Protein AF-A0A0Q6U2S0-F1 (afdb_monomer_lite)

Radius of gyration: 15.91 Å; chains: 1; bounding box: 42×28×49 Å

Sequence (77 aa):
MSDRAPAIVAKLDVLAANETLELLMDGEPGSLEALLNVHRPGLFSWQSVERGPDLWRARVTRLGSARGTCCGACGGA

pLDDT: mean 70.0, std 11.86, range [43.75, 86.5]

Foldseek 3Di:
DPPPLVVVVVVVVPDDAFDKDKDKDQDDCVVSVVVCCVVPNPQKDWDFPDDDNGITIIMITGHRPPPPPPPDDDDDD

Secondary structure (DSSP, 8-state):
--TTHHHHHHHHHHSPTT-EEEEEESS-THHHHHHHHHHSTTSEEEEEEEE-SS-EEEEEEE----TT---------

Structure (mmCIF, N/CA/C/O backbone):
data_AF-A0A0Q6U2S0-F1
#
_entry.id   AF-A0A0Q6U2S0-F1
#
loop_
_atom_site.group_PDB
_atom_site.id
_atom_site.type_symbol
_atom_site.label_atom_id
_atom_site.label_alt_id
_atom_site.label_comp_id
_atom_site.label_asym_id
_atom_site.label_entity_id
_atom_site.label_seq_id
_atom_site.pdbx_PDB_ins_code
_atom_site.Cartn_x
_atom_site.Cartn_y
_atom_site.Cartn_z
_atom_site.occupancy
_atom_site.B_iso_or_equiv
_atom_site.auth_seq_id
_atom_site.auth_comp_id
_atom_site.auth_asym_id
_atom_site.auth_atom_id
_atom_site.pdbx_PDB_model_num
ATOM 1 N N . MET A 1 1 ? -5.567 3.602 -24.775 1.00 43.75 1 MET A N 1
ATOM 2 C CA . MET A 1 1 ? -6.274 3.391 -23.494 1.00 43.75 1 MET A CA 1
ATOM 3 C C . MET A 1 1 ? -5.873 2.025 -22.960 1.00 43.75 1 MET A C 1
ATOM 5 O O . MET A 1 1 ? -6.426 1.029 -23.403 1.00 43.75 1 MET A O 1
ATOM 9 N N . SER A 1 2 ? -4.861 1.960 -22.092 1.00 45.84 2 SER A N 1
ATOM 10 C CA . SER A 1 2 ? -4.400 0.688 -21.518 1.00 45.84 2 SER A CA 1
ATOM 11 C C . SER A 1 2 ? -5.155 0.414 -20.221 1.00 45.84 2 SER A C 1
ATOM 13 O O . SER A 1 2 ? -4.717 0.806 -19.142 1.00 45.84 2 SER A O 1
ATOM 15 N N . ASP A 1 3 ? -6.308 -0.238 -20.344 1.00 50.06 3 ASP A N 1
ATOM 16 C CA . ASP A 1 3 ? -7.220 -0.553 -19.239 1.00 50.06 3 ASP A CA 1
ATOM 17 C C . ASP A 1 3 ? -6.700 -1.711 -18.359 1.00 50.06 3 ASP A C 1
ATOM 19 O O . ASP A 1 3 ? -7.276 -2.791 -18.282 1.00 50.06 3 ASP A O 1
ATOM 23 N N . ARG A 1 4 ? -5.536 -1.520 -17.723 1.00 54.38 4 ARG A N 1
ATOM 24 C CA . ARG A 1 4 ? -4.969 -2.473 -16.744 1.00 54.38 4 ARG A CA 1
ATOM 25 C C . ARG A 1 4 ? -5.241 -2.073 -15.294 1.00 54.38 4 ARG A C 1
ATOM 27 O O . ARG A 1 4 ? -5.322 -2.941 -14.428 1.00 54.38 4 ARG A O 1
ATOM 34 N N . ALA A 1 5 ? -5.426 -0.778 -15.033 1.00 57.22 5 ALA A N 1
ATOM 35 C CA . ALA A 1 5 ? -5.674 -0.245 -13.695 1.00 57.22 5 ALA A CA 1
ATOM 36 C C . ALA A 1 5 ? -6.918 -0.838 -12.986 1.00 57.22 5 ALA A C 1
ATOM 38 O O . ALA A 1 5 ? -6.769 -1.253 -11.832 1.00 57.22 5 ALA A O 1
ATOM 39 N N . PRO A 1 6 ? -8.117 -0.950 -13.606 1.00 57.72 6 PRO A N 1
ATOM 40 C CA . PRO A 1 6 ? -9.301 -1.393 -12.865 1.00 57.72 6 PRO A CA 1
ATOM 41 C C . PRO A 1 6 ? -9.222 -2.861 -12.425 1.00 57.72 6 PRO A C 1
ATOM 43 O O . PRO A 1 6 ? -9.653 -3.187 -11.322 1.00 57.72 6 PRO A O 1
ATOM 46 N N . ALA A 1 7 ? -8.607 -3.740 -13.224 1.00 61.59 7 ALA A N 1
ATOM 47 C CA . ALA A 1 7 ? -8.438 -5.154 -12.873 1.00 61.59 7 ALA A CA 1
ATOM 48 C C . ALA A 1 7 ? -7.523 -5.363 -11.649 1.00 61.59 7 ALA A C 1
ATOM 50 O O . ALA A 1 7 ? -7.735 -6.283 -10.855 1.00 61.59 7 ALA A O 1
ATOM 51 N N . ILE A 1 8 ? -6.517 -4.500 -11.483 1.00 63.81 8 ILE A N 1
ATOM 52 C CA . ILE A 1 8 ? -5.599 -4.520 -10.340 1.00 63.81 8 ILE A CA 1
ATOM 53 C C . ILE A 1 8 ? -6.309 -4.011 -9.080 1.00 63.81 8 ILE A C 1
ATOM 55 O O . ILE A 1 8 ? -6.286 -4.685 -8.051 1.00 63.81 8 ILE A O 1
ATOM 59 N N . VAL A 1 9 ? -6.997 -2.867 -9.171 1.00 63.59 9 VAL A N 1
ATOM 60 C CA . VAL A 1 9 ? -7.762 -2.293 -8.050 1.00 63.59 9 VAL A CA 1
ATOM 61 C C . VAL A 1 9 ? -8.871 -3.244 -7.591 1.00 63.59 9 VAL A C 1
ATOM 63 O O . VAL A 1 9 ? -9.036 -3.441 -6.391 1.00 63.59 9 VAL A O 1
ATOM 66 N N . ALA A 1 10 ? -9.576 -3.902 -8.518 1.00 65.56 10 ALA A N 1
ATOM 67 C CA . ALA A 1 10 ? -10.592 -4.897 -8.183 1.00 65.56 10 ALA A CA 1
ATOM 68 C C . ALA A 1 10 ? -10.011 -6.069 -7.377 1.00 65.56 10 ALA A C 1
ATOM 70 O O . ALA A 1 10 ? -10.578 -6.426 -6.350 1.00 65.56 10 ALA A O 1
ATOM 71 N N . LYS A 1 11 ? -8.855 -6.626 -7.778 1.00 67.56 11 LYS A N 1
ATOM 72 C CA . LYS A 1 11 ? -8.168 -7.684 -7.013 1.00 67.56 11 LYS A CA 1
ATOM 73 C C . LYS A 1 11 ? -7.723 -7.214 -5.626 1.00 67.56 11 LYS A C 1
ATOM 75 O O . LYS A 1 11 ? -7.894 -7.955 -4.664 1.00 67.56 11 LYS A O 1
ATOM 80 N N . LEU A 1 12 ? -7.198 -5.991 -5.517 1.00 66.31 12 LEU A N 1
ATOM 81 C CA . LEU A 1 12 ? -6.806 -5.380 -4.240 1.00 66.31 12 LEU A CA 1
ATOM 82 C C . LEU A 1 12 ? -8.007 -5.151 -3.301 1.00 66.31 12 LEU A C 1
ATOM 84 O O . LEU A 1 12 ? -7.847 -5.201 -2.082 1.00 66.31 12 LEU A O 1
ATOM 88 N N . ASP A 1 13 ? -9.211 -4.925 -3.841 1.00 63.81 13 ASP A N 1
ATOM 89 C CA . ASP A 1 13 ? -10.430 -4.727 -3.046 1.00 63.81 13 ASP A CA 1
ATOM 90 C C . ASP A 1 13 ? -10.991 -6.046 -2.463 1.00 63.81 13 ASP A C 1
ATOM 92 O O . ASP A 1 13 ? -11.680 -6.010 -1.443 1.00 63.81 13 ASP A O 1
ATOM 96 N N . VAL A 1 14 ? -10.631 -7.215 -3.018 1.00 68.56 14 VAL A N 1
ATOM 97 C CA . VAL A 1 14 ? -10.993 -8.538 -2.452 1.00 68.56 14 VAL A CA 1
ATOM 98 C C . VAL A 1 14 ? -10.061 -8.977 -1.310 1.00 68.56 14 VAL A C 1
ATOM 100 O O . VAL A 1 14 ? -10.456 -9.816 -0.504 1.00 68.56 14 VAL A O 1
ATOM 103 N N . LEU A 1 15 ? -8.845 -8.421 -1.217 1.00 68.88 15 LEU A N 1
ATOM 104 C CA . LEU A 1 15 ? -7.843 -8.832 -0.222 1.00 68.88 15 LEU A CA 1
ATOM 105 C C . LEU A 1 1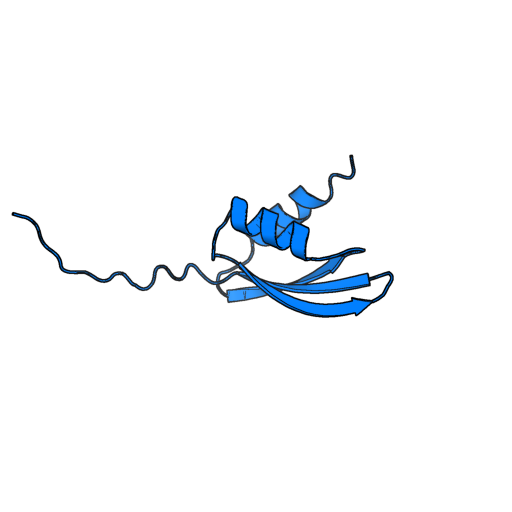5 ? -8.341 -8.675 1.223 1.00 68.88 15 LEU A C 1
ATOM 107 O O . LEU A 1 15 ? -9.056 -7.723 1.551 1.00 68.88 15 LEU A O 1
ATOM 111 N N . ALA A 1 16 ? -7.916 -9.558 2.119 1.00 66.62 16 ALA A N 1
ATOM 112 C CA . ALA A 1 16 ? -8.287 -9.496 3.527 1.00 66.62 16 ALA A CA 1
ATOM 113 C C . ALA A 1 16 ? -7.635 -8.311 4.274 1.00 66.62 16 ALA A C 1
ATOM 115 O O . ALA A 1 16 ? -6.652 -7.700 3.851 1.00 66.62 16 ALA A O 1
ATOM 116 N N . ALA A 1 17 ? -8.189 -7.979 5.440 1.00 71.62 17 ALA A N 1
ATOM 117 C CA . ALA A 1 17 ? -7.594 -7.025 6.370 1.00 71.62 17 ALA A CA 1
ATOM 118 C C . ALA A 1 17 ? -6.215 -7.517 6.864 1.00 71.62 17 ALA A C 1
ATOM 120 O O . ALA A 1 17 ? -6.125 -8.600 7.437 1.00 71.62 17 ALA A O 1
ATOM 121 N N . ASN A 1 18 ? -5.175 -6.688 6.714 1.00 75.25 18 ASN A N 1
ATOM 122 C CA . ASN A 1 18 ? -3.749 -6.991 6.943 1.00 75.25 18 ASN A CA 1
ATOM 123 C C . ASN A 1 18 ? -3.088 -7.897 5.889 1.00 75.25 18 ASN A C 1
ATOM 125 O O . ASN A 1 18 ? -1.923 -8.269 6.039 1.00 75.25 18 ASN A O 1
ATOM 129 N N . GLU A 1 19 ? -3.782 -8.222 4.799 1.00 79.88 19 GLU A N 1
ATOM 130 C CA . GLU A 1 19 ? -3.184 -8.966 3.696 1.00 79.88 19 GLU A CA 1
ATOM 131 C C . GLU A 1 19 ? -2.231 -8.081 2.881 1.00 79.88 19 GLU A C 1
ATOM 133 O O . GLU A 1 19 ? -2.428 -6.870 2.737 1.00 79.88 19 GLU A O 1
ATOM 138 N N . THR A 1 20 ? -1.162 -8.689 2.372 1.00 81.12 20 THR A N 1
ATOM 139 C CA . THR A 1 20 ? -0.080 -8.001 1.662 1.00 81.12 20 THR A CA 1
ATOM 140 C C . THR A 1 20 ? 0.139 -8.640 0.301 1.00 81.12 20 THR A C 1
ATOM 142 O O . THR A 1 20 ? 0.325 -9.850 0.206 1.00 81.12 20 THR A O 1
ATOM 145 N N . LEU A 1 21 ? 0.153 -7.814 -0.742 1.00 81.38 21 LEU A N 1
ATOM 146 C CA . LEU A 1 21 ? 0.362 -8.210 -2.129 1.00 81.38 21 LEU A CA 1
ATOM 147 C C . LEU A 1 21 ? 1.621 -7.532 -2.680 1.00 81.38 21 LEU A C 1
ATOM 149 O O . LEU A 1 21 ? 1.874 -6.358 -2.410 1.00 81.38 21 LEU A O 1
ATOM 153 N N . GLU A 1 22 ? 2.396 -8.248 -3.490 1.00 84.12 22 GLU A N 1
ATOM 154 C CA . GLU A 1 22 ? 3.472 -7.657 -4.287 1.00 84.12 22 GLU A CA 1
ATOM 155 C C . GLU A 1 22 ? 2.976 -7.375 -5.706 1.00 84.12 22 GLU A C 1
ATOM 157 O O . GLU A 1 22 ? 2.500 -8.261 -6.415 1.00 84.12 22 GLU A O 1
ATOM 162 N N . LEU A 1 23 ? 3.082 -6.112 -6.102 1.00 79.25 23 LEU A N 1
ATOM 163 C CA . LEU A 1 23 ? 2.724 -5.591 -7.407 1.00 79.25 23 LEU A CA 1
ATOM 164 C C . LEU A 1 23 ? 4.004 -5.378 -8.212 1.00 79.25 23 LEU A C 1
ATOM 166 O O . LEU A 1 23 ? 4.831 -4.544 -7.843 1.00 79.25 23 LEU A O 1
ATOM 170 N N . LEU A 1 24 ? 4.160 -6.118 -9.309 1.00 81.31 24 LEU A N 1
ATOM 171 C CA . LEU A 1 24 ? 5.163 -5.817 -10.326 1.00 81.31 24 LEU A CA 1
ATOM 172 C C . LEU A 1 24 ? 4.503 -5.005 -11.442 1.00 81.31 24 LEU A C 1
ATOM 174 O O . LEU A 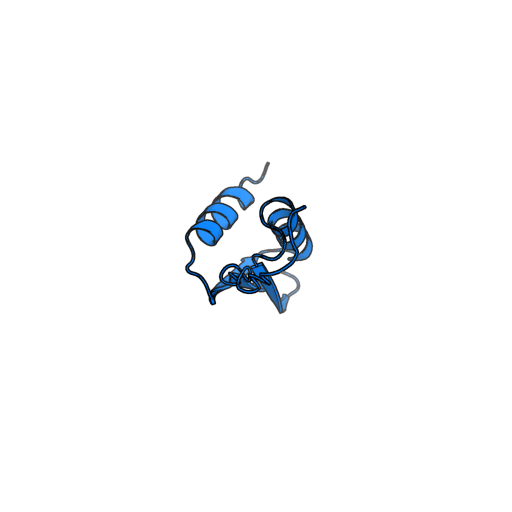1 24 ? 3.457 -5.402 -11.960 1.00 81.31 24 LEU A O 1
ATOM 178 N N . MET A 1 25 ? 5.104 -3.869 -11.785 1.00 73.25 25 MET A N 1
ATOM 179 C CA . MET A 1 25 ? 4.611 -2.929 -12.793 1.00 73.25 25 MET A CA 1
ATOM 180 C C . MET A 1 25 ? 5.763 -2.448 -13.678 1.00 73.25 25 MET A C 1
ATOM 182 O O . MET A 1 25 ? 6.892 -2.328 -13.214 1.00 73.25 25 MET A O 1
ATOM 186 N N . ASP A 1 26 ? 5.471 -2.086 -14.922 1.00 76.94 26 ASP A N 1
ATOM 187 C CA . ASP A 1 26 ? 6.411 -1.484 -15.879 1.00 76.94 26 ASP A CA 1
ATOM 188 C C . ASP A 1 26 ? 6.643 0.035 -15.669 1.00 76.94 26 ASP A C 1
ATOM 190 O O . ASP A 1 26 ? 7.135 0.724 -16.558 1.00 76.94 26 ASP A O 1
ATOM 194 N N . GLY A 1 27 ? 6.297 0.591 -14.499 1.00 73.50 27 GLY A N 1
ATOM 195 C CA . GLY A 1 27 ? 6.399 2.031 -14.235 1.00 73.50 27 GLY A CA 1
ATOM 196 C C . GLY A 1 27 ? 6.192 2.436 -12.773 1.00 73.50 27 GLY A C 1
ATOM 197 O O . GLY A 1 27 ? 6.008 1.595 -11.895 1.00 73.50 27 GLY A O 1
ATOM 198 N N . GLU A 1 28 ? 6.232 3.746 -12.509 1.00 70.06 28 GLU A N 1
ATOM 199 C CA . GLU A 1 28 ? 6.263 4.295 -11.147 1.00 70.06 28 GLU A CA 1
ATOM 200 C C . GLU A 1 28 ? 4.986 4.016 -10.315 1.00 70.06 28 GLU A C 1
ATOM 202 O O . GLU A 1 28 ? 3.868 4.236 -10.793 1.00 70.06 28 GLU A O 1
ATOM 207 N N . PRO A 1 29 ? 5.118 3.614 -9.033 1.00 69.31 29 PRO A N 1
ATOM 208 C CA . PRO A 1 29 ? 3.978 3.297 -8.168 1.00 69.31 29 PRO A CA 1
ATOM 209 C C . PRO A 1 29 ? 3.154 4.512 -7.723 1.00 69.31 29 PRO A C 1
ATOM 211 O O . PRO A 1 29 ? 1.976 4.346 -7.403 1.00 69.31 29 PRO A O 1
ATOM 214 N N . GLY A 1 30 ? 3.717 5.728 -7.740 1.00 71.81 30 GLY A N 1
ATOM 215 C CA . GLY A 1 30 ? 3.059 6.928 -7.206 1.00 71.81 30 GLY A CA 1
ATOM 216 C C . GLY A 1 30 ? 1.698 7.243 -7.843 1.00 71.81 30 GLY A C 1
ATOM 217 O O . GLY A 1 30 ? 0.778 7.687 -7.158 1.00 71.81 30 GLY A O 1
ATOM 218 N N . SER A 1 31 ? 1.512 6.946 -9.136 1.00 73.75 31 SER A N 1
ATOM 219 C CA . SER A 1 31 ? 0.211 7.128 -9.799 1.00 73.75 31 SER A CA 1
ATOM 220 C C . SER A 1 31 ? -0.863 6.154 -9.299 1.00 73.75 31 SER A C 1
ATOM 222 O O . SER A 1 31 ? -2.035 6.526 -9.228 1.00 73.75 31 SER A O 1
ATOM 224 N N . LEU A 1 32 ? -0.487 4.920 -8.940 1.00 75.12 32 LEU A N 1
ATOM 225 C CA . LEU A 1 32 ? -1.434 3.919 -8.443 1.00 75.12 3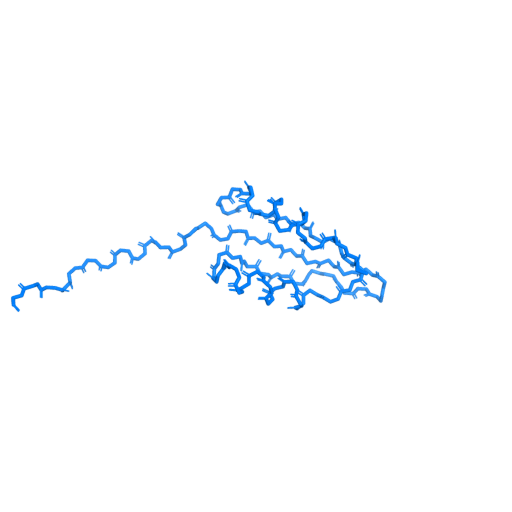2 LEU A CA 1
ATOM 226 C C . LEU A 1 32 ? -1.725 4.115 -6.947 1.00 75.12 32 LEU A C 1
ATOM 228 O O . LEU A 1 32 ? -2.866 3.925 -6.527 1.00 75.12 32 LEU A O 1
ATOM 232 N N . GLU A 1 33 ? -0.741 4.585 -6.172 1.00 78.19 33 GLU A N 1
ATOM 233 C CA . GLU A 1 33 ? -0.935 5.056 -4.794 1.00 78.19 33 GLU A CA 1
ATOM 234 C C . GLU A 1 33 ? -1.947 6.206 -4.740 1.00 78.19 33 GLU A C 1
ATOM 236 O O . GLU A 1 33 ? -2.937 6.115 -4.012 1.00 78.19 33 GLU A O 1
ATOM 241 N N . ALA A 1 34 ? -1.758 7.250 -5.556 1.00 79.69 34 ALA A N 1
ATOM 242 C CA . ALA A 1 34 ? -2.670 8.390 -5.609 1.00 79.69 34 ALA A CA 1
ATOM 243 C C . ALA A 1 34 ? -4.103 7.970 -5.986 1.00 79.69 34 ALA A C 1
ATOM 245 O O . ALA A 1 34 ? -5.060 8.396 -5.338 1.00 79.69 34 ALA A O 1
ATOM 246 N N . LEU A 1 35 ? -4.259 7.085 -6.980 1.00 77.38 35 LEU A N 1
ATOM 247 C CA . LEU A 1 35 ? -5.558 6.538 -7.385 1.00 77.38 35 LEU A CA 1
ATOM 248 C C . LEU A 1 35 ? -6.243 5.773 -6.237 1.00 77.38 35 LEU A C 1
ATOM 250 O O . LEU A 1 35 ? -7.425 5.988 -5.957 1.00 77.38 35 LEU A O 1
ATOM 254 N N . LEU A 1 36 ? -5.506 4.902 -5.543 1.00 74.88 36 LEU A N 1
ATOM 255 C CA . LEU A 1 36 ? -6.034 4.158 -4.399 1.00 74.88 36 LEU A CA 1
ATOM 256 C C . LEU A 1 36 ? -6.336 5.068 -3.206 1.00 74.88 36 LEU A C 1
ATOM 258 O O . LEU A 1 36 ? -7.347 4.851 -2.546 1.00 74.88 36 LEU A O 1
ATOM 262 N N . ASN A 1 37 ? -5.566 6.131 -2.977 1.00 76.56 37 ASN A N 1
ATOM 263 C CA . ASN A 1 37 ? -5.876 7.121 -1.948 1.00 76.56 37 ASN A CA 1
ATOM 264 C C . ASN A 1 37 ? -7.141 7.940 -2.282 1.00 76.56 37 ASN A C 1
ATOM 266 O O . ASN A 1 37 ? -7.935 8.220 -1.388 1.00 76.56 37 ASN A O 1
ATOM 270 N N . VAL A 1 38 ? -7.389 8.257 -3.560 1.00 79.62 38 VAL A N 1
ATOM 271 C CA . VAL A 1 38 ? -8.634 8.909 -4.019 1.00 79.62 38 VAL A CA 1
ATOM 272 C C . VAL A 1 38 ? -9.856 8.004 -3.820 1.00 79.62 38 VAL A C 1
ATOM 274 O O . VAL A 1 38 ? -10.894 8.466 -3.352 1.00 79.62 38 VAL A O 1
ATOM 277 N N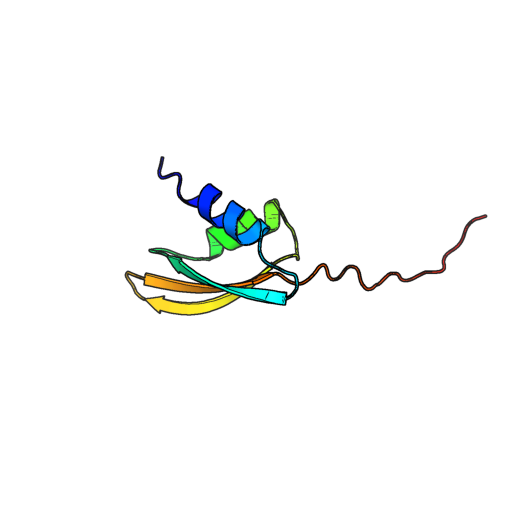 . HIS A 1 39 ? -9.755 6.708 -4.134 1.00 74.50 39 HIS A N 1
ATOM 278 C CA . HIS A 1 39 ? -10.881 5.776 -3.986 1.00 74.50 39 HIS A CA 1
ATOM 279 C C . HIS A 1 39 ? -11.063 5.211 -2.565 1.00 74.50 39 HIS A C 1
ATOM 281 O O . HIS A 1 39 ? -12.163 4.755 -2.227 1.00 74.50 39 HIS A O 1
ATOM 287 N N . ARG A 1 40 ? -9.987 5.135 -1.772 1.00 72.31 40 ARG A N 1
ATOM 288 C CA . ARG A 1 40 ? -9.869 4.378 -0.510 1.00 72.31 40 ARG A CA 1
ATOM 289 C C . ARG A 1 40 ? -8.802 5.008 0.420 1.00 72.31 40 ARG A C 1
ATOM 291 O O . ARG A 1 40 ? -7.797 4.357 0.725 1.00 72.31 40 ARG A O 1
ATOM 298 N N . PRO A 1 41 ? -8.996 6.250 0.901 1.00 75.12 41 PRO A N 1
ATOM 299 C CA . PRO A 1 41 ? -7.982 6.962 1.679 1.00 75.12 41 PRO A CA 1
ATOM 300 C C . PRO A 1 41 ? -7.597 6.208 2.959 1.00 75.12 41 PRO A C 1
ATOM 302 O O . PRO A 1 41 ? -8.463 5.757 3.714 1.00 75.12 41 PRO A O 1
ATOM 305 N N . GLY A 1 42 ? -6.289 6.056 3.193 1.00 74.19 42 GLY A N 1
ATOM 306 C CA . GLY A 1 42 ? -5.727 5.422 4.395 1.00 74.19 42 GLY A CA 1
ATOM 307 C C . GLY A 1 42 ? -6.023 3.924 4.585 1.00 74.19 42 GLY A C 1
ATOM 308 O O . GLY A 1 42 ? -5.753 3.393 5.659 1.00 74.19 42 GLY A O 1
ATOM 309 N N . LEU A 1 43 ? -6.581 3.230 3.584 1.00 76.50 43 LEU A N 1
ATOM 310 C CA . LEU A 1 43 ? -6.892 1.789 3.655 1.00 76.50 43 LEU A CA 1
ATOM 311 C C . LEU A 1 43 ? -5.781 0.881 3.109 1.00 76.50 43 LEU A C 1
ATOM 313 O O . LEU A 1 43 ? -5.843 -0.337 3.274 1.00 76.50 43 LEU A O 1
ATOM 317 N N . PHE A 1 44 ? -4.768 1.451 2.460 1.00 79.25 44 PHE A N 1
ATOM 318 C CA . PHE A 1 44 ? -3.663 0.713 1.858 1.00 79.25 44 PHE A CA 1
ATOM 319 C C . PHE A 1 44 ? -2.340 1.400 2.194 1.00 79.25 44 PHE A C 1
ATOM 321 O O . PHE A 1 44 ? -2.214 2.613 2.052 1.00 79.25 44 PHE A O 1
ATOM 328 N N . SER A 1 45 ? -1.370 0.610 2.647 1.00 82.44 45 SER A N 1
ATOM 329 C CA . SER A 1 45 ? 0.017 1.017 2.853 1.00 82.44 45 SER A CA 1
ATOM 330 C C . SER A 1 45 ? 0.851 0.616 1.644 1.00 82.44 45 SER A C 1
ATOM 332 O O . SER A 1 45 ? 0.628 -0.453 1.070 1.00 82.44 45 SER A O 1
ATOM 334 N N . TRP A 1 46 ? 1.818 1.456 1.292 1.00 84.06 46 TRP A N 1
ATOM 335 C CA . TRP A 1 46 ? 2.676 1.303 0.125 1.00 84.06 46 TRP A CA 1
ATOM 336 C C . TRP A 1 46 ? 4.143 1.255 0.535 1.00 84.06 46 TRP A C 1
ATOM 338 O O . TRP A 1 46 ? 4.619 2.080 1.313 1.00 84.06 46 TRP A O 1
ATOM 348 N N . GLN A 1 47 ? 4.871 0.282 -0.005 1.00 85.00 47 GLN A N 1
ATOM 349 C CA . GLN A 1 47 ? 6.302 0.126 0.212 1.00 85.00 47 GLN A CA 1
ATOM 350 C C . GLN A 1 47 ? 6.995 -0.194 -1.114 1.00 85.00 47 GLN A C 1
ATOM 352 O O . GLN A 1 47 ? 6.812 -1.267 -1.686 1.00 85.00 47 GLN A O 1
ATOM 357 N N . SER A 1 48 ? 7.829 0.725 -1.594 1.00 82.75 48 SER A N 1
ATOM 358 C CA . SER A 1 48 ? 8.696 0.502 -2.754 1.00 82.75 48 SER A CA 1
ATOM 359 C C . SER A 1 48 ? 9.811 -0.477 -2.381 1.00 82.75 48 SER A C 1
ATOM 361 O O . SER A 1 48 ? 10.728 -0.114 -1.646 1.00 82.75 48 SER A O 1
ATOM 363 N N . VAL A 1 49 ? 9.726 -1.719 -2.866 1.00 83.31 49 VAL A N 1
ATOM 364 C CA . VAL A 1 49 ? 10.702 -2.785 -2.575 1.00 83.31 49 VAL A CA 1
ATOM 365 C C . VAL A 1 49 ? 11.827 -2.783 -3.607 1.00 83.31 49 VAL A C 1
ATOM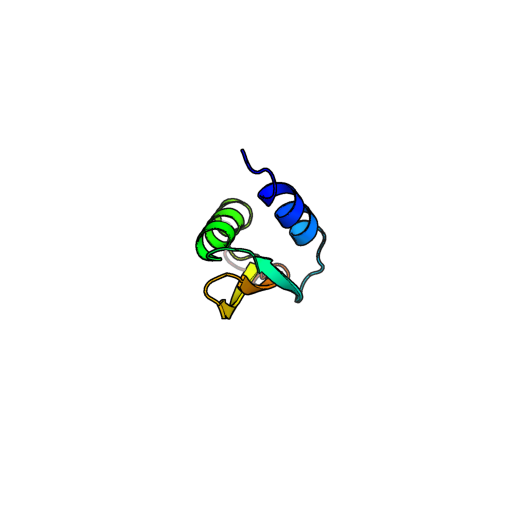 367 O O . VAL A 1 49 ? 12.990 -2.943 -3.249 1.00 83.31 49 VAL A O 1
ATOM 370 N N . GLU A 1 50 ? 11.498 -2.573 -4.883 1.00 77.50 50 GLU A N 1
ATOM 371 C CA . GLU A 1 50 ? 12.457 -2.652 -5.987 1.00 77.50 50 GLU A CA 1
ATOM 372 C C . GLU A 1 50 ? 12.165 -1.592 -7.048 1.00 77.50 50 GLU A C 1
ATOM 374 O O . GLU A 1 50 ? 11.006 -1.322 -7.372 1.00 77.50 50 GLU A O 1
ATOM 379 N N . ARG A 1 51 ? 13.227 -0.985 -7.581 1.00 77.88 51 ARG A N 1
ATOM 380 C CA . ARG A 1 51 ? 13.169 0.092 -8.577 1.00 77.88 51 ARG A CA 1
ATOM 381 C C . ARG A 1 51 ? 14.148 -0.224 -9.703 1.00 77.88 51 ARG A C 1
ATOM 383 O O . ARG A 1 51 ? 15.311 0.167 -9.634 1.00 77.88 51 ARG A O 1
ATOM 390 N N . GLY A 1 52 ? 13.698 -0.994 -10.687 1.00 71.88 52 GLY A N 1
ATOM 391 C CA . GLY A 1 52 ? 14.434 -1.253 -11.921 1.00 71.88 52 GLY A CA 1
ATOM 392 C C . GLY A 1 52 ? 14.080 -0.242 -13.021 1.00 71.88 52 GLY A C 1
ATOM 393 O O . GLY A 1 52 ? 13.061 0.440 -12.921 1.00 71.88 52 GLY A O 1
ATOM 394 N N . PRO A 1 53 ? 14.898 -0.139 -14.083 1.00 68.69 53 PRO A N 1
ATOM 395 C CA . PRO A 1 53 ? 14.586 0.705 -15.239 1.00 68.69 53 PRO A CA 1
ATOM 396 C C . PRO A 1 53 ? 13.350 0.215 -16.017 1.00 68.69 53 PRO A C 1
ATOM 398 O O . PRO A 1 53 ? 12.579 1.042 -16.489 1.00 68.69 53 PRO A O 1
ATOM 401 N N . ASP A 1 54 ? 13.135 -1.104 -16.085 1.00 75.75 54 ASP A N 1
ATOM 402 C CA . ASP A 1 54 ? 12.031 -1.742 -16.826 1.00 75.75 54 ASP A CA 1
ATOM 403 C C . ASP A 1 54 ? 10.936 -2.343 -15.922 1.00 75.75 54 ASP A C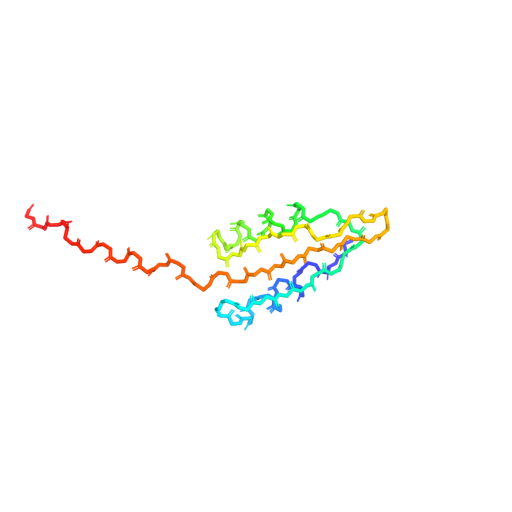 1
ATOM 405 O O . ASP A 1 54 ? 9.821 -2.597 -16.375 1.00 75.75 54 ASP A O 1
ATOM 409 N N . LEU A 1 55 ? 11.242 -2.609 -14.645 1.00 79.12 55 LEU A N 1
ATOM 410 C CA . LEU A 1 55 ? 10.332 -3.256 -13.692 1.00 79.12 55 LEU A CA 1
ATOM 411 C C . LEU A 1 55 ? 10.435 -2.625 -12.301 1.00 79.12 55 LEU A C 1
ATOM 413 O O . LEU A 1 55 ? 11.512 -2.517 -11.716 1.00 79.12 55 LEU A O 1
ATOM 417 N N . TRP A 1 56 ? 9.281 -2.267 -11.751 1.00 85.62 56 TRP A N 1
ATOM 418 C CA . TRP A 1 56 ? 9.097 -1.710 -10.417 1.00 85.62 56 TRP A CA 1
ATOM 419 C C . TRP A 1 56 ? 8.303 -2.689 -9.562 1.00 85.62 56 TRP A C 1
ATOM 421 O O . TRP A 1 56 ? 7.274 -3.206 -10.000 1.00 85.62 56 TRP A O 1
ATOM 431 N N . ARG A 1 57 ? 8.755 -2.923 -8.326 1.00 84.75 57 ARG A N 1
ATOM 432 C CA . ARG A 1 57 ? 8.059 -3.775 -7.356 1.00 84.75 57 ARG A CA 1
ATOM 433 C C . ARG A 1 57 ? 7.604 -2.950 -6.163 1.00 84.75 57 ARG A C 1
ATOM 435 O O . ARG A 1 57 ? 8.417 -2.515 -5.343 1.00 84.75 57 ARG A O 1
ATOM 442 N N . ALA A 1 58 ? 6.294 -2.773 -6.056 1.00 85.25 58 ALA A N 1
ATOM 443 C CA . ALA A 1 58 ? 5.639 -2.135 -4.926 1.00 85.25 58 ALA A CA 1
ATOM 444 C C . ALA A 1 58 ? 4.897 -3.190 -4.105 1.00 85.25 58 ALA A C 1
ATOM 446 O O . ALA A 1 58 ? 4.116 -3.977 -4.633 1.00 85.25 58 ALA A O 1
ATOM 447 N N . ARG A 1 59 ? 5.125 -3.209 -2.797 1.00 86.50 59 ARG A N 1
ATOM 448 C CA . ARG A 1 59 ? 4.364 -4.020 -1.853 1.00 86.50 59 ARG A CA 1
ATOM 449 C C . ARG A 1 59 ? 3.206 -3.179 -1.325 1.00 86.50 59 ARG A C 1
ATOM 451 O O . ARG A 1 59 ? 3.427 -2.101 -0.775 1.00 86.50 59 ARG A O 1
ATOM 458 N N . VAL A 1 60 ? 1.987 -3.677 -1.510 1.00 83.62 60 VAL A N 1
ATOM 459 C CA . VAL A 1 60 ? 0.742 -3.042 -1.070 1.00 83.62 60 VAL A CA 1
ATOM 460 C C . VAL A 1 60 ? 0.149 -3.880 0.055 1.00 83.62 60 VAL A C 1
ATOM 462 O O . VAL A 1 60 ? -0.189 -5.044 -0.150 1.00 83.62 60 VAL A O 1
ATOM 465 N N . THR A 1 61 ? -0.003 -3.296 1.239 1.00 84.69 61 THR A N 1
ATOM 466 C CA . THR A 1 61 ? -0.648 -3.949 2.387 1.00 84.69 61 THR A CA 1
ATOM 467 C C . THR A 1 61 ? -2.005 -3.308 2.624 1.00 84.69 61 THR A C 1
ATOM 469 O O . THR A 1 61 ? -2.077 -2.105 2.876 1.00 84.69 61 THR A O 1
ATOM 472 N N . ARG A 1 62 ? -3.093 -4.083 2.575 1.00 82.88 62 ARG A N 1
ATOM 473 C CA . ARG A 1 62 ? -4.429 -3.581 2.919 1.00 82.88 62 ARG A CA 1
ATOM 474 C C . ARG A 1 62 ? -4.508 -3.415 4.431 1.00 82.88 62 ARG A C 1
ATOM 476 O O . ARG A 1 62 ? -4.695 -4.388 5.160 1.00 82.88 62 ARG A O 1
ATOM 483 N N . LEU A 1 63 ? -4.351 -2.184 4.912 1.00 80.12 63 LEU A N 1
ATOM 484 C CA . LEU A 1 63 ? -4.499 -1.858 6.325 1.00 80.12 63 LEU A CA 1
ATOM 485 C C . LEU A 1 63 ? -5.945 -2.155 6.718 1.00 80.12 63 LEU A C 1
ATOM 487 O O . LEU A 1 63 ? -6.873 -1.462 6.295 1.00 80.12 63 LEU A O 1
ATOM 491 N N . GLY A 1 64 ? -6.136 -3.221 7.498 1.00 64.38 64 GLY A N 1
ATOM 492 C CA . GLY A 1 64 ? -7.448 -3.610 7.995 1.00 64.38 64 GLY A CA 1
ATOM 493 C C . GLY A 1 64 ? -8.067 -2.436 8.731 1.00 64.38 64 GLY A C 1
ATOM 494 O O . GLY A 1 64 ? -7.510 -2.036 9.747 1.00 64.38 64 GLY A O 1
ATOM 495 N N . SER A 1 65 ? -9.151 -1.873 8.174 1.00 56.41 65 SER A N 1
ATOM 496 C CA . SER A 1 65 ? -9.739 -0.576 8.537 1.00 56.41 65 SER A CA 1
ATOM 497 C C . SER A 1 65 ? -9.372 -0.117 9.945 1.00 56.41 65 SER A C 1
ATOM 499 O O . SER A 1 65 ? -10.012 -0.528 10.911 1.00 56.41 65 SER A O 1
ATOM 501 N N . ALA A 1 66 ? -8.398 0.794 10.054 1.00 51.22 66 ALA A N 1
ATOM 502 C CA . ALA A 1 66 ? -7.938 1.375 11.319 1.00 51.22 66 ALA A CA 1
ATOM 503 C C . ALA A 1 66 ? -8.963 2.354 11.941 1.00 51.22 66 ALA A C 1
ATOM 505 O O . ALA A 1 66 ? -8.623 3.358 12.556 1.00 51.22 66 ALA A O 1
ATOM 506 N N . ARG A 1 67 ? -10.254 2.034 11.819 1.00 48.25 67 ARG A N 1
ATOM 507 C CA . ARG A 1 67 ? -11.370 2.570 12.603 1.00 48.25 67 ARG A CA 1
ATOM 508 C C . ARG A 1 67 ? -11.568 1.707 13.856 1.00 48.25 67 ARG A C 1
ATOM 510 O O . ARG A 1 67 ? -12.668 1.270 14.168 1.00 48.25 67 ARG A O 1
ATOM 517 N N . GLY A 1 68 ? -10.453 1.476 14.554 1.00 49.44 68 GLY A N 1
ATOM 518 C CA . GLY A 1 68 ? -10.404 0.932 15.912 1.00 49.44 68 GLY A CA 1
ATOM 519 C C . GLY A 1 68 ? -10.503 2.022 16.985 1.00 49.44 68 GLY A C 1
ATOM 520 O O . GLY A 1 68 ? -10.888 1.727 18.111 1.00 49.44 68 GLY A O 1
ATOM 521 N N . THR A 1 69 ? -10.251 3.292 16.641 1.00 50.03 69 THR A N 1
ATOM 522 C CA . THR A 1 69 ? -10.489 4.429 17.546 1.00 50.03 69 THR A CA 1
ATOM 523 C C . THR A 1 69 ? -11.953 4.858 17.498 1.00 50.03 69 THR A C 1
ATOM 525 O O . THR A 1 69 ? -12.306 5.963 17.089 1.00 50.03 69 THR A O 1
ATOM 528 N N . CYS A 1 70 ? -12.814 3.963 17.977 1.00 50.06 70 CYS A N 1
ATOM 529 C CA . CYS A 1 70 ? -14.046 4.354 18.645 1.00 50.06 70 CYS A CA 1
ATOM 530 C C . CYS A 1 70 ? -13.663 5.052 19.965 1.00 50.06 70 CYS A C 1
ATOM 532 O O . CYS A 1 70 ? -13.717 4.457 21.040 1.00 50.06 70 CYS A O 1
ATOM 534 N N . CYS A 1 71 ? -13.224 6.313 19.889 1.00 51.38 71 CYS A N 1
ATOM 535 C CA . CYS A 1 71 ? -13.208 7.175 21.067 1.00 51.38 71 CYS A CA 1
ATOM 536 C C . CYS A 1 71 ? -14.653 7.582 21.351 1.00 51.38 71 CYS A C 1
ATOM 538 O O . CYS A 1 71 ? -15.189 8.498 20.728 1.00 51.38 71 CYS A O 1
ATOM 540 N N . GLY A 1 72 ? -15.292 6.861 22.271 1.00 55.88 72 GLY A N 1
ATOM 541 C CA . GLY A 1 72 ? -16.537 7.313 22.877 1.00 55.88 72 GLY A CA 1
ATOM 542 C C . GLY A 1 72 ? -16.329 8.557 23.752 1.00 55.88 72 GLY A C 1
ATOM 543 O O . GLY A 1 72 ? -15.203 8.914 24.086 1.00 55.88 72 GLY A O 1
ATOM 544 N N . ALA A 1 73 ? -17.453 9.142 24.174 1.00 55.22 73 ALA A N 1
ATOM 545 C CA . ALA A 1 73 ? -17.573 10.264 25.113 1.00 55.22 73 ALA A CA 1
ATOM 546 C C . ALA A 1 73 ? -17.160 11.663 24.601 1.00 55.22 73 ALA A C 1
ATOM 548 O O . ALA A 1 73 ? -16.074 12.160 24.875 1.00 55.22 73 ALA A O 1
ATOM 549 N N . CYS A 1 74 ? -18.114 12.320 23.933 1.00 54.44 74 CYS A N 1
ATOM 550 C CA . CYS A 1 74 ? -18.645 13.656 24.263 1.00 54.44 74 CYS A CA 1
ATOM 551 C C . CYS A 1 74 ? -19.771 13.942 23.253 1.00 54.44 74 CYS A C 1
ATOM 553 O O . CYS A 1 74 ? -19.519 13.976 22.056 1.00 54.44 74 CYS A O 1
ATOM 555 N N . GLY A 1 75 ? -21.041 14.108 23.606 1.00 52.69 75 GLY A N 1
ATOM 556 C CA . GLY A 1 75 ? -21.668 14.320 24.910 1.00 52.69 75 GLY A CA 1
ATOM 557 C C . GLY A 1 75 ? -22.857 15.241 24.642 1.00 52.69 75 GLY A C 1
ATOM 558 O O . GLY A 1 75 ? -22.648 16.415 24.364 1.00 52.69 75 GLY A O 1
ATOM 559 N N . GLY A 1 76 ? -24.073 14.696 24.592 1.00 55.62 76 GLY A N 1
ATOM 560 C CA . GLY A 1 76 ? -25.252 15.460 24.177 1.00 55.62 76 GLY A CA 1
ATOM 561 C C . GLY A 1 76 ? -25.884 16.241 25.328 1.00 55.62 76 GLY A C 1
ATOM 562 O O . GLY A 1 76 ? -26.152 15.648 26.374 1.00 55.62 76 GLY A O 1
ATOM 563 N N . ALA A 1 77 ? -26.151 17.526 25.092 1.00 52.09 77 ALA A N 1
ATOM 564 C CA . ALA A 1 77 ? -27.149 18.371 25.753 1.00 52.09 77 ALA A CA 1
ATOM 565 C C . ALA A 1 77 ? -27.385 19.612 24.876 1.00 52.09 77 ALA A C 1
ATOM 567 O O . ALA A 1 77 ? -26.368 20.185 24.424 1.00 52.09 77 ALA A O 1
#